Protein AF-A0A7I7Q7R9-F1 (afdb_monomer_lite)

pLDDT: mean 89.68, std 10.27, range [56.97, 98.12]

Secondary structure (DSSP, 8-state):
--SS--HHHHHHHHHHHHHHHHHHHHHHHHHHHHHHHHHHHHH-S--HHHHHHHHHHHHHHHHHHHHHHHHHHHHHHHHHHHHHHHHHHHHTT-

Sequence (94 aa):
MRRDPSPILRKHAELGDTMIYFAVALLIVAVALLILGLAERRSGSSRRPLSVPVAIVAVVVAVATMIQIYRVGDTGAQSVWGNEITHLKQANSK

Radius of gyration: 20.99 Å; chains: 1; bounding box: 38×35×61 Å

Foldseek 3Di:
DPPDQDPLVVQLVVLVVCLVVLVVQLVVLVVVVVVQVVCCVVPVDDPVVVVVVSVVSNVVSVVVNVVSVVSSVVSVCCSVCVVVVVVVVVVVVD

Structure (mmCIF, N/CA/C/O backbone):
data_AF-A0A7I7Q7R9-F1
#
_entry.id   AF-A0A7I7Q7R9-F1
#
loop_
_atom_site.group_PDB
_atom_site.id
_atom_site.type_symbol
_atom_site.label_atom_id
_atom_site.label_alt_id
_atom_site.label_comp_id
_atom_site.label_asym_id
_atom_site.label_entity_id
_atom_site.label_seq_id
_atom_site.pdbx_PDB_ins_code
_atom_site.Cartn_x
_atom_site.Cartn_y
_atom_site.Cartn_z
_atom_site.occupancy
_atom_si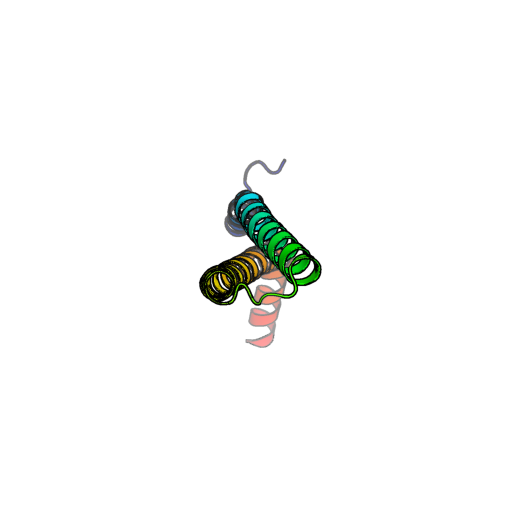te.B_iso_or_equiv
_atom_site.auth_seq_id
_atom_site.auth_comp_id
_atom_site.auth_asym_id
_atom_site.auth_atom_id
_atom_site.pdbx_PDB_model_num
ATOM 1 N N . MET A 1 1 ? 21.254 11.585 -15.681 1.00 56.97 1 MET A N 1
ATOM 2 C CA . MET A 1 1 ? 19.930 10.968 -15.931 1.00 56.97 1 MET A CA 1
ATOM 3 C C . MET A 1 1 ? 19.902 10.413 -17.349 1.00 56.97 1 MET A C 1
ATOM 5 O O . MET A 1 1 ? 20.320 11.125 -18.257 1.00 56.97 1 MET A O 1
ATOM 9 N N . ARG A 1 2 ? 19.470 9.157 -17.554 1.00 65.88 2 ARG A N 1
ATOM 10 C CA . ARG A 1 2 ? 19.180 8.639 -18.907 1.00 65.88 2 ARG A CA 1
ATOM 11 C C . ARG A 1 2 ? 18.081 9.508 -19.521 1.00 65.88 2 ARG A C 1
ATOM 13 O O . ARG A 1 2 ? 17.088 9.759 -18.850 1.00 65.88 2 ARG A O 1
ATOM 20 N N . ARG A 1 3 ? 18.274 9.967 -20.760 1.00 73.69 3 ARG A N 1
ATOM 21 C CA . ARG A 1 3 ? 17.294 10.819 -21.456 1.00 73.69 3 ARG A CA 1
ATOM 22 C C . ARG A 1 3 ? 16.035 10.047 -21.869 1.00 73.69 3 ARG A C 1
ATOM 24 O O . ARG A 1 3 ? 14.963 10.626 -21.835 1.00 73.69 3 ARG A O 1
ATOM 31 N N . ASP A 1 4 ? 16.166 8.739 -22.105 1.00 83.50 4 ASP A N 1
ATOM 32 C CA . ASP A 1 4 ? 15.049 7.828 -22.373 1.00 83.50 4 ASP A CA 1
ATOM 33 C C . ASP A 1 4 ? 15.137 6.567 -21.498 1.00 83.50 4 ASP A C 1
ATOM 35 O O . ASP A 1 4 ? 15.860 5.616 -21.825 1.00 83.50 4 ASP A O 1
ATOM 39 N N . PRO A 1 5 ? 14.462 6.545 -20.334 1.00 85.06 5 PRO A N 1
ATOM 40 C CA . PRO A 1 5 ? 14.328 5.331 -19.543 1.00 85.06 5 PRO A CA 1
ATOM 41 C C . PRO A 1 5 ? 13.433 4.318 -20.265 1.00 85.06 5 PRO A C 1
ATOM 43 O O . PRO A 1 5 ? 12.411 4.678 -20.863 1.00 85.06 5 PRO A O 1
ATOM 46 N N . SER A 1 6 ? 13.816 3.040 -20.178 1.00 90.88 6 SER A N 1
ATOM 47 C CA . SER A 1 6 ? 13.043 1.936 -20.746 1.00 90.88 6 SER A CA 1
ATOM 48 C C . SER A 1 6 ? 11.622 1.899 -20.158 1.00 90.88 6 SER A C 1
ATOM 50 O O . SER A 1 6 ? 11.418 2.337 -19.019 1.00 90.88 6 SER A O 1
ATOM 52 N N . PRO A 1 7 ? 10.626 1.364 -20.891 1.00 93.06 7 PRO A N 1
ATOM 53 C CA . PRO A 1 7 ? 9.240 1.324 -20.418 1.00 93.06 7 PRO A CA 1
ATOM 54 C C . PRO A 1 7 ? 9.078 0.660 -19.043 1.00 93.06 7 PRO A C 1
ATOM 56 O O . PRO A 1 7 ? 8.347 1.165 -18.195 1.00 93.06 7 PRO A O 1
ATOM 59 N N . ILE A 1 8 ? 9.816 -0.425 -18.786 1.00 94.44 8 ILE A N 1
ATOM 60 C CA . ILE A 1 8 ? 9.766 -1.144 -17.506 1.00 94.44 8 ILE A CA 1
ATOM 61 C C . ILE A 1 8 ? 10.354 -0.327 -16.347 1.00 94.44 8 ILE A C 1
ATOM 63 O O . ILE A 1 8 ? 9.796 -0.322 -15.252 1.00 94.44 8 ILE A O 1
ATOM 67 N N . LEU A 1 9 ? 11.430 0.429 -16.591 1.00 93.50 9 LEU A N 1
ATOM 68 C CA . LEU A 1 9 ? 12.035 1.292 -15.578 1.00 93.50 9 LEU A CA 1
ATOM 69 C C . LEU A 1 9 ? 11.111 2.463 -15.223 1.00 93.50 9 LEU A C 1
ATOM 71 O O . LEU A 1 9 ? 10.969 2.810 -14.054 1.00 93.50 9 LEU A O 1
ATOM 75 N N . ARG A 1 10 ? 10.436 3.036 -16.226 1.00 93.88 10 ARG A N 1
ATOM 76 C CA . ARG A 1 10 ? 9.401 4.057 -16.013 1.00 93.88 10 ARG A CA 1
ATOM 77 C C . ARG A 1 10 ? 8.252 3.504 -15.175 1.00 93.88 10 ARG A C 1
ATOM 79 O O . ARG A 1 10 ? 7.819 4.160 -14.235 1.00 93.88 10 ARG A O 1
ATOM 86 N N . LYS A 1 11 ? 7.828 2.266 -15.453 1.00 95.19 11 LYS A N 1
ATOM 87 C CA . LYS A 1 11 ? 6.769 1.614 -14.683 1.00 95.19 11 LYS A CA 1
ATOM 88 C C . LYS A 1 11 ? 7.148 1.391 -13.220 1.00 95.19 11 LYS A C 1
ATOM 90 O O . LYS A 1 11 ? 6.317 1.615 -12.344 1.00 95.19 11 LYS A O 1
ATOM 95 N N . HIS A 1 12 ? 8.383 0.967 -12.957 1.00 95.19 12 HIS A N 1
ATOM 96 C CA . HIS A 1 12 ? 8.897 0.829 -11.596 1.00 95.19 12 HIS A CA 1
ATOM 97 C C . HIS A 1 12 ? 8.876 2.169 -10.850 1.00 95.19 12 HIS A C 1
ATOM 99 O O . HIS A 1 12 ? 8.384 2.222 -9.727 1.00 95.19 12 HIS A O 1
ATOM 105 N N . ALA A 1 13 ? 9.340 3.249 -11.489 1.00 95.19 13 ALA A N 1
ATOM 106 C CA . ALA A 1 13 ? 9.324 4.585 -10.897 1.00 95.19 13 ALA A CA 1
ATOM 107 C C . ALA A 1 13 ? 7.895 5.053 -10.571 1.00 95.19 13 ALA A C 1
ATOM 109 O O . ALA A 1 13 ? 7.635 5.450 -9.443 1.00 95.19 13 ALA A O 1
ATOM 110 N N . GLU A 1 14 ? 6.945 4.901 -11.500 1.00 94.56 14 GLU A N 1
ATOM 111 C CA . GLU A 1 14 ? 5.533 5.243 -11.263 1.00 94.56 14 GLU A CA 1
ATOM 112 C C . GLU A 1 14 ? 4.923 4.461 -10.091 1.00 94.56 14 GLU A C 1
ATOM 114 O O . GLU A 1 14 ? 4.198 5.013 -9.265 1.00 94.56 14 GLU A O 1
ATOM 119 N N . LEU A 1 15 ? 5.194 3.154 -10.006 1.00 95.44 15 LEU A N 1
ATOM 120 C CA . LEU A 1 15 ? 4.709 2.341 -8.891 1.00 95.44 15 LEU A CA 1
ATOM 121 C C . LEU A 1 15 ? 5.397 2.733 -7.576 1.00 95.44 15 LEU A C 1
ATOM 123 O O . LEU A 1 15 ? 4.736 2.765 -6.536 1.00 95.44 15 LEU A O 1
ATOM 127 N N . GLY A 1 16 ? 6.690 3.055 -7.629 1.00 93.75 16 GLY A N 1
ATOM 128 C CA . GLY A 1 16 ? 7.477 3.551 -6.504 1.00 93.75 16 GLY A CA 1
ATOM 129 C C . GLY A 1 16 ? 6.947 4.877 -5.960 1.00 93.75 16 GLY A C 1
ATOM 130 O O . GLY A 1 16 ? 6.771 4.997 -4.751 1.00 93.75 16 GLY A O 1
ATOM 131 N N . ASP A 1 17 ? 6.576 5.819 -6.827 1.00 96.25 17 ASP A N 1
ATOM 132 C CA . ASP A 1 17 ? 6.005 7.115 -6.429 1.00 96.25 17 ASP A CA 1
ATOM 133 C C . ASP A 1 17 ? 4.713 6.953 -5.619 1.00 96.25 17 ASP A C 1
ATOM 135 O O . ASP A 1 17 ? 4.435 7.719 -4.697 1.00 96.25 17 ASP A O 1
ATOM 139 N N . THR A 1 18 ? 3.933 5.906 -5.900 1.00 96.50 18 THR A N 1
ATOM 140 C CA . THR A 1 18 ? 2.705 5.641 -5.140 1.00 96.50 18 THR A CA 1
ATOM 141 C C . THR A 1 18 ? 2.942 4.985 -3.773 1.00 96.50 18 THR A C 1
ATOM 143 O O . THR A 1 18 ? 2.033 4.993 -2.942 1.00 96.50 18 THR A O 1
ATOM 146 N N . MET A 1 19 ? 4.139 4.448 -3.484 1.00 94.88 19 MET A N 1
ATOM 147 C CA . MET A 1 19 ? 4.414 3.703 -2.241 1.00 94.88 19 MET A CA 1
ATOM 148 C C . MET A 1 19 ? 4.232 4.537 -0.976 1.00 94.88 19 MET A C 1
ATOM 150 O O . MET A 1 19 ? 3.838 3.994 0.057 1.00 94.88 19 MET A O 1
ATOM 154 N N . ILE A 1 20 ? 4.473 5.849 -1.047 1.00 96.88 20 ILE A N 1
ATOM 155 C CA . ILE A 1 20 ? 4.307 6.732 0.111 1.00 96.88 20 ILE A CA 1
ATOM 156 C C . ILE A 1 20 ? 2.863 6.720 0.628 1.00 96.88 20 ILE A C 1
ATOM 158 O O . ILE A 1 20 ? 2.647 6.712 1.837 1.00 96.88 20 ILE A O 1
ATOM 162 N N . TYR A 1 21 ? 1.870 6.620 -0.260 1.00 96.25 21 TYR A N 1
ATOM 163 C CA . TYR A 1 21 ? 0.463 6.564 0.133 1.00 96.25 21 TYR A CA 1
ATOM 164 C C . TYR A 1 21 ? 0.130 5.264 0.874 1.00 96.25 21 TYR A C 1
ATOM 166 O O . TYR A 1 21 ? -0.582 5.298 1.877 1.00 96.25 21 TYR A O 1
ATOM 174 N N . PHE A 1 22 ? 0.693 4.131 0.440 1.00 95.75 22 PHE A N 1
ATOM 175 C CA . PHE A 1 22 ? 0.530 2.849 1.133 1.00 95.75 22 PHE A CA 1
ATOM 176 C C . PHE A 1 22 ? 1.236 2.850 2.493 1.00 95.75 22 PHE A C 1
ATOM 178 O O . PHE A 1 22 ? 0.656 2.401 3.479 1.00 95.75 22 PHE A O 1
ATOM 185 N N . ALA A 1 23 ? 2.446 3.414 2.575 1.00 95.88 23 ALA A N 1
ATOM 186 C CA . ALA A 1 23 ? 3.177 3.548 3.834 1.00 95.88 23 ALA A CA 1
ATOM 187 C C . ALA A 1 23 ? 2.420 4.423 4.847 1.00 95.88 23 ALA A C 1
ATOM 189 O O . ALA A 1 23 ? 2.293 4.048 6.012 1.00 95.88 23 ALA A O 1
ATOM 190 N N . VAL A 1 24 ? 1.862 5.553 4.402 1.00 97.81 24 VAL A N 1
ATOM 191 C CA . VAL A 1 24 ? 1.034 6.431 5.243 1.00 97.81 24 VAL A CA 1
ATOM 192 C C . VAL A 1 24 ? -0.247 5.722 5.686 1.00 97.81 24 VAL A C 1
ATOM 194 O O . VAL A 1 24 ? -0.580 5.765 6.869 1.00 97.81 24 VAL A O 1
ATOM 197 N N . ALA A 1 25 ? -0.946 5.027 4.784 1.00 94.50 25 ALA A N 1
ATOM 198 C CA . ALA A 1 25 ? -2.141 4.260 5.138 1.00 94.50 25 ALA A CA 1
ATOM 199 C C . ALA A 1 25 ? -1.831 3.179 6.189 1.00 94.50 25 ALA A C 1
ATOM 201 O O . ALA A 1 25 ? -2.546 3.057 7.186 1.00 94.50 25 ALA A O 1
ATOM 202 N N . LEU A 1 26 ? -0.735 2.437 6.006 1.00 94.81 26 LEU A N 1
ATOM 203 C CA . LEU A 1 26 ? -0.290 1.418 6.953 1.00 94.81 26 LEU A CA 1
ATOM 204 C C . LEU A 1 26 ? 0.091 2.026 8.310 1.00 94.81 26 LEU A C 1
ATOM 206 O O . LEU A 1 26 ? -0.265 1.471 9.348 1.00 94.81 26 LEU A O 1
ATOM 210 N N . LEU A 1 27 ? 0.758 3.184 8.316 1.00 97.38 27 LEU A N 1
ATOM 211 C CA . LEU A 1 27 ? 1.094 3.909 9.541 1.00 97.38 27 LEU A CA 1
ATOM 212 C C . LEU A 1 27 ? -0.166 4.323 10.311 1.00 97.38 27 LEU A C 1
ATOM 214 O O . LEU A 1 27 ? -0.234 4.108 11.519 1.00 97.38 27 LEU A O 1
ATOM 218 N N . ILE A 1 28 ? -1.175 4.868 9.626 1.00 97.38 28 ILE A N 1
ATOM 219 C CA . ILE A 1 28 ? -2.454 5.249 10.245 1.00 97.38 28 ILE A CA 1
ATOM 220 C C . ILE A 1 28 ? -3.111 4.033 10.907 1.00 97.38 28 ILE A C 1
ATOM 222 O O . ILE A 1 28 ? -3.531 4.111 12.063 1.00 97.38 28 ILE A O 1
ATOM 226 N N . VAL A 1 29 ? -3.154 2.894 10.209 1.00 95.62 29 VAL A N 1
ATOM 227 C CA . VAL A 1 29 ? -3.678 1.634 10.754 1.00 95.62 29 VAL A CA 1
ATOM 228 C C . VAL A 1 29 ? -2.885 1.189 11.985 1.00 95.62 29 VAL A C 1
ATOM 230 O O . VAL A 1 29 ? -3.483 0.852 13.007 1.00 95.62 29 VAL A O 1
ATOM 233 N N . ALA A 1 30 ? -1.553 1.210 11.921 1.00 95.56 30 ALA A N 1
ATOM 234 C CA . ALA A 1 30 ? -0.694 0.814 13.033 1.00 95.56 30 ALA A CA 1
ATOM 235 C C . ALA A 1 30 ? -0.910 1.703 14.269 1.00 95.56 30 ALA A C 1
ATOM 237 O O . ALA A 1 30 ? -1.027 1.193 15.384 1.00 95.56 30 ALA A O 1
ATOM 238 N N . VAL A 1 31 ? -1.036 3.019 14.076 1.00 96.81 31 VAL A N 1
ATOM 239 C CA . VAL A 1 31 ? -1.351 3.972 15.150 1.00 96.81 31 VAL A CA 1
ATOM 240 C C . VAL A 1 31 ? -2.737 3.701 15.737 1.00 96.81 31 VAL A C 1
ATOM 242 O O . VAL A 1 31 ? -2.882 3.680 16.959 1.00 96.81 31 VAL A O 1
ATOM 245 N N . ALA A 1 32 ? -3.749 3.437 14.907 1.00 92.62 32 ALA A N 1
ATOM 246 C CA . ALA A 1 32 ? -5.091 3.100 15.383 1.00 92.62 32 ALA A CA 1
ATOM 247 C C . ALA A 1 32 ? -5.089 1.821 16.240 1.00 92.62 32 ALA A C 1
ATOM 249 O O . ALA A 1 32 ? -5.659 1.809 17.333 1.00 92.62 32 ALA A O 1
ATOM 250 N N . LEU A 1 33 ? -4.395 0.771 15.788 1.00 92.50 33 LEU A N 1
ATOM 251 C CA . LEU A 1 33 ? -4.227 -0.474 16.543 1.00 92.50 33 LEU A CA 1
ATOM 252 C C . LEU A 1 33 ? -3.474 -0.250 17.860 1.00 92.50 33 LEU A C 1
ATOM 254 O O . LEU A 1 33 ? -3.870 -0.796 18.890 1.00 92.50 33 LEU A O 1
ATOM 258 N N . LEU A 1 34 ? -2.431 0.587 17.856 1.00 94.38 34 LEU A N 1
ATOM 259 C CA . LEU A 1 34 ? -1.693 0.949 19.064 1.00 94.38 34 LEU A CA 1
ATOM 260 C C . LEU A 1 34 ? -2.598 1.660 20.079 1.00 94.38 34 LEU A C 1
ATOM 262 O O . LEU A 1 34 ? -2.617 1.284 21.250 1.00 94.38 34 LEU A O 1
ATOM 266 N N . ILE A 1 35 ? -3.381 2.651 19.640 1.00 91.75 35 ILE A N 1
ATOM 267 C CA . ILE A 1 35 ? -4.318 3.386 20.502 1.00 91.75 35 ILE A CA 1
ATOM 268 C C . ILE A 1 35 ? -5.367 2.439 21.093 1.00 91.75 35 ILE A C 1
ATOM 270 O O . ILE A 1 35 ? -5.621 2.496 22.298 1.00 91.75 35 ILE A O 1
ATOM 274 N N . LEU A 1 36 ? -5.954 1.554 20.278 1.00 89.62 36 LEU A N 1
ATOM 275 C CA . LEU A 1 36 ? -6.915 0.554 20.754 1.00 89.62 36 LEU A CA 1
ATOM 276 C C . LEU A 1 36 ? -6.285 -0.372 21.798 1.00 89.62 36 LEU A C 1
ATOM 278 O O . LEU A 1 36 ? -6.840 -0.523 22.886 1.00 89.62 36 LEU A O 1
ATOM 282 N N . GLY A 1 37 ? -5.098 -0.915 21.517 1.00 88.25 37 GLY A N 1
ATOM 283 C CA . GLY A 1 37 ? -4.392 -1.804 22.439 1.00 88.25 37 GLY A CA 1
ATOM 284 C C . GLY A 1 37 ? -4.021 -1.129 23.764 1.00 88.25 37 GLY A C 1
ATOM 285 O O . GLY A 1 37 ? -4.111 -1.749 24.824 1.00 88.25 37 GLY A O 1
ATOM 286 N N . LEU A 1 38 ? -3.645 0.153 23.741 1.00 90.38 38 LEU A N 1
ATOM 287 C CA . LEU A 1 38 ? -3.381 0.930 24.957 1.00 90.38 38 LEU A CA 1
ATOM 288 C C . LEU A 1 38 ? -4.668 1.240 25.739 1.00 90.38 38 LEU A C 1
ATOM 290 O O . LEU A 1 38 ? -4.675 1.170 26.970 1.00 90.38 38 LEU A O 1
ATOM 294 N N . ALA A 1 39 ? -5.765 1.556 25.048 1.00 86.81 39 ALA A N 1
ATOM 295 C CA . ALA A 1 39 ? -7.052 1.837 25.677 1.00 86.81 39 ALA A CA 1
ATOM 296 C C . ALA A 1 39 ? -7.655 0.597 26.357 1.00 86.81 39 ALA A C 1
ATOM 298 O O . ALA A 1 39 ? -8.175 0.705 27.469 1.00 86.81 39 ALA A O 1
ATOM 299 N N . GLU A 1 40 ? -7.554 -0.575 25.725 1.00 85.31 40 GLU A N 1
ATOM 300 C CA . GLU A 1 40 ? -7.999 -1.854 26.293 1.00 85.31 40 GLU A CA 1
ATOM 301 C C . GLU A 1 40 ? -7.244 -2.187 27.587 1.00 85.31 40 GLU A C 1
ATOM 303 O O . GLU A 1 40 ? -7.870 -2.505 28.600 1.00 85.31 40 GLU A O 1
ATOM 308 N N . ARG A 1 41 ? -5.914 -2.006 27.596 1.00 83.44 41 ARG A N 1
ATOM 309 C CA . ARG A 1 41 ? -5.069 -2.210 28.789 1.00 83.44 41 ARG A CA 1
ATOM 310 C C . ARG A 1 41 ? -5.453 -1.299 29.954 1.00 83.44 41 ARG A C 1
ATOM 312 O O . ARG A 1 41 ? -5.392 -1.726 31.101 1.00 83.44 41 ARG A O 1
ATOM 319 N N . ARG A 1 42 ? -5.834 -0.047 29.673 1.00 83.06 42 ARG A N 1
ATOM 320 C CA . ARG A 1 42 ? -6.172 0.952 30.702 1.00 83.06 42 ARG A CA 1
ATOM 321 C C . ARG A 1 42 ? -7.593 0.805 31.250 1.00 83.06 42 ARG A C 1
ATOM 323 O O . ARG A 1 42 ? -7.828 1.138 32.404 1.00 83.06 42 ARG A O 1
ATOM 330 N N . SER A 1 43 ? -8.544 0.370 30.424 1.00 77.00 43 SER A N 1
ATOM 331 C CA . SER A 1 43 ? -9.968 0.376 30.778 1.00 77.00 43 SER A CA 1
ATOM 332 C C . SER A 1 43 ? -10.456 -0.919 31.427 1.00 77.00 43 SER A C 1
ATOM 334 O O . SER A 1 43 ? -11.543 -0.899 31.998 1.00 77.00 43 SER A O 1
ATOM 336 N N . GLY A 1 44 ? -9.758 -2.050 31.257 1.00 65.62 44 GLY A N 1
ATOM 337 C CA . GLY A 1 44 ? -10.229 -3.378 31.692 1.00 65.62 44 GLY A CA 1
ATOM 338 C C . GLY A 1 44 ? -11.525 -3.865 31.014 1.00 65.62 44 GLY A C 1
ATOM 339 O O . GLY A 1 44 ? -11.932 -5.006 31.206 1.00 65.62 44 GLY A O 1
ATOM 340 N N . SER A 1 45 ? -12.166 -3.018 30.201 1.00 62.47 45 SER A N 1
ATOM 341 C CA . SER A 1 45 ? -13.401 -3.279 29.469 1.00 62.47 45 SER A CA 1
ATOM 342 C C . SER A 1 45 ? -13.093 -3.497 27.991 1.00 62.47 45 SER A C 1
ATOM 344 O O . SER A 1 45 ? -12.343 -2.740 27.369 1.00 62.47 45 SER A O 1
ATOM 346 N N . SER A 1 46 ? -13.676 -4.552 27.426 1.00 61.84 46 SER A N 1
ATOM 347 C CA . SER A 1 46 ? -13.448 -4.962 26.045 1.00 61.84 46 SER A CA 1
ATOM 348 C C . SER A 1 46 ? -14.203 -4.035 25.086 1.00 61.84 46 SER A C 1
ATOM 350 O O . SER A 1 46 ? -15.420 -4.143 24.939 1.00 61.84 46 SER A O 1
ATOM 352 N N . ARG A 1 47 ? -13.493 -3.139 24.381 1.00 64.69 47 ARG A N 1
ATOM 353 C CA . ARG A 1 47 ? -14.059 -2.262 23.329 1.00 64.69 47 ARG A CA 1
ATOM 354 C C . ARG A 1 47 ? -14.334 -3.010 22.007 1.00 64.69 47 ARG A C 1
ATOM 356 O O . ARG A 1 47 ? -14.181 -2.451 20.922 1.00 64.69 47 ARG A O 1
ATOM 363 N N . ARG A 1 48 ? -14.804 -4.261 22.103 1.00 61.16 48 ARG A N 1
ATOM 364 C CA . ARG A 1 48 ? -15.114 -5.188 20.995 1.00 61.16 48 ARG A CA 1
ATOM 365 C C . ARG A 1 48 ? -15.864 -4.593 19.791 1.00 61.16 48 ARG A C 1
ATOM 367 O O . ARG A 1 48 ? -15.502 -4.958 18.677 1.00 61.16 48 ARG A O 1
ATOM 374 N N . PRO A 1 49 ? -16.869 -3.703 19.928 1.00 63.66 49 PRO A N 1
ATOM 375 C CA . PRO A 1 49 ? -17.557 -3.188 18.742 1.00 63.66 49 PRO A CA 1
ATOM 376 C C . PRO A 1 49 ? -16.671 -2.299 17.853 1.00 63.66 49 PRO A C 1
ATOM 378 O O . PRO A 1 49 ? -16.911 -2.226 16.652 1.00 63.66 49 PRO A O 1
ATOM 381 N N . LEU A 1 50 ? -15.629 -1.657 18.400 1.00 71.94 50 LEU A N 1
ATOM 382 C CA . LEU A 1 50 ? -14.734 -0.783 17.630 1.00 71.94 50 LEU A CA 1
ATOM 383 C C . LEU A 1 50 ? -13.538 -1.539 17.024 1.00 71.94 50 LEU A C 1
ATOM 385 O O . LEU A 1 50 ? -12.949 -1.074 16.051 1.00 71.94 50 LEU A O 1
ATOM 389 N N . SER A 1 51 ? -13.185 -2.711 17.561 1.00 77.31 51 SER A N 1
ATOM 390 C CA . SER A 1 51 ? -12.024 -3.480 17.098 1.00 77.31 51 SER A CA 1
ATOM 391 C C . SER A 1 51 ? -12.278 -4.239 15.793 1.00 77.31 51 SER A C 1
ATOM 393 O O . SER A 1 51 ? -11.369 -4.337 14.973 1.00 77.31 51 SER A O 1
ATOM 395 N N . VAL A 1 52 ? -13.505 -4.715 15.549 1.00 87.19 52 VAL A N 1
ATOM 396 C CA . VAL A 1 52 ? -13.867 -5.437 14.312 1.00 87.19 52 VAL A CA 1
ATOM 397 C C . VAL A 1 52 ? -13.647 -4.600 13.042 1.00 87.19 52 VAL A C 1
ATOM 399 O O . VAL A 1 52 ? -12.908 -5.057 12.168 1.00 87.19 52 VAL A O 1
ATOM 402 N N . PRO A 1 53 ? -14.215 -3.385 12.896 1.00 90.25 53 PRO A N 1
ATOM 403 C CA . PRO A 1 53 ? -14.005 -2.595 11.683 1.00 90.25 53 PRO A CA 1
ATOM 404 C C . PRO A 1 53 ? -12.535 -2.205 11.494 1.00 90.25 53 PRO A C 1
ATOM 406 O O . PRO A 1 53 ? -12.033 -2.257 10.374 1.00 90.25 53 PRO A O 1
ATOM 409 N N . VAL A 1 54 ? -11.815 -1.885 12.575 1.00 90.31 54 VAL A N 1
ATOM 410 C CA . VAL A 1 54 ? -10.380 -1.568 12.497 1.00 90.31 54 VAL A CA 1
ATOM 411 C C . VAL A 1 54 ? -9.565 -2.781 12.053 1.00 90.31 54 VAL A C 1
ATOM 413 O O . VAL A 1 54 ? -8.668 -2.630 11.227 1.00 90.31 54 VAL A O 1
ATOM 416 N N . ALA A 1 55 ? -9.902 -3.985 12.521 1.00 89.69 55 ALA A N 1
ATOM 417 C CA . ALA 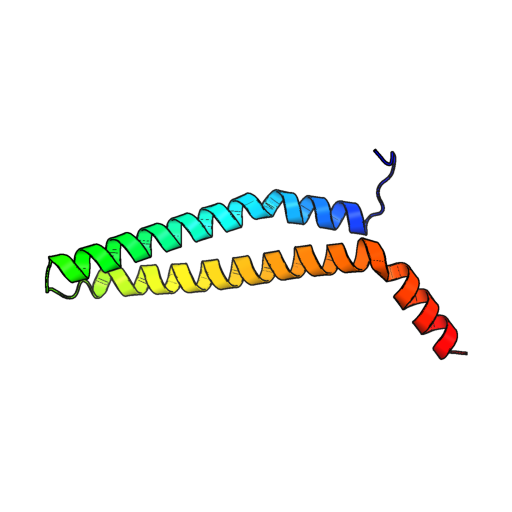A 1 55 ? -9.261 -5.215 12.067 1.00 89.69 55 ALA A CA 1
ATOM 418 C C . ALA A 1 55 ? -9.502 -5.470 10.570 1.00 89.69 55 ALA A C 1
ATOM 420 O O . ALA A 1 55 ? -8.561 -5.798 9.850 1.00 89.69 55 ALA A O 1
ATOM 421 N N . ILE A 1 56 ? -10.729 -5.260 10.079 1.00 94.88 56 ILE A N 1
ATOM 422 C CA . ILE A 1 56 ? -11.049 -5.399 8.649 1.00 94.88 56 ILE A CA 1
ATOM 423 C C . ILE A 1 56 ? -10.229 -4.405 7.818 1.00 94.88 56 ILE A C 1
ATOM 425 O O . ILE A 1 56 ? -9.567 -4.804 6.859 1.00 94.88 56 ILE A O 1
ATOM 429 N N . VAL A 1 57 ? -10.220 -3.125 8.206 1.00 95.50 57 VAL A N 1
ATOM 430 C CA . VAL A 1 57 ? -9.426 -2.087 7.527 1.00 95.50 57 VAL A CA 1
ATOM 431 C C . VAL A 1 57 ? -7.941 -2.445 7.540 1.00 95.50 57 VAL A C 1
ATOM 433 O O . VAL A 1 57 ? -7.275 -2.320 6.514 1.00 95.50 57 VAL A O 1
ATOM 436 N N . ALA A 1 58 ? -7.426 -2.943 8.666 1.00 94.75 58 ALA A N 1
ATOM 437 C CA . ALA A 1 58 ? -6.031 -3.337 8.783 1.00 94.75 58 ALA A CA 1
ATOM 438 C C . ALA A 1 58 ? -5.654 -4.447 7.799 1.00 94.75 58 ALA A C 1
ATOM 440 O O . ALA A 1 58 ? -4.642 -4.330 7.109 1.00 94.75 58 ALA A O 1
ATOM 441 N N . VAL A 1 59 ? -6.485 -5.488 7.688 1.00 96.94 59 VAL A N 1
ATOM 442 C CA . VAL A 1 59 ? -6.263 -6.591 6.743 1.00 96.94 59 VAL A CA 1
ATOM 443 C C . VAL A 1 59 ? -6.283 -6.088 5.301 1.00 96.94 59 VAL A C 1
ATOM 445 O O . VAL A 1 59 ? -5.385 -6.416 4.529 1.00 96.94 59 VAL A O 1
ATOM 448 N N . VAL A 1 60 ? -7.258 -5.251 4.936 1.00 97.75 60 VAL A N 1
ATOM 449 C CA . VAL A 1 60 ? -7.3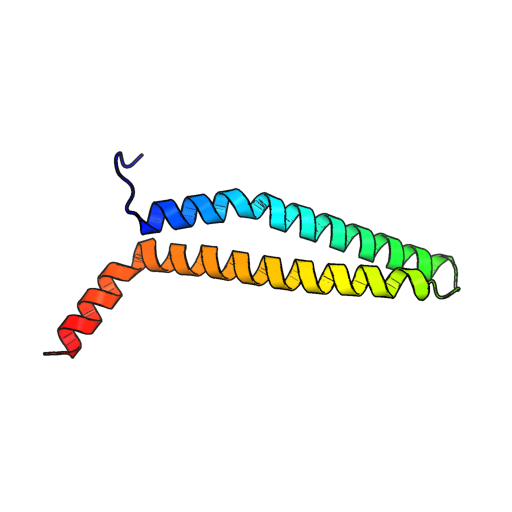63 -4.700 3.575 1.00 97.75 60 VAL A CA 1
ATOM 450 C C . VAL A 1 60 ? -6.136 -3.859 3.221 1.00 97.75 60 VAL A C 1
ATOM 452 O O . VAL A 1 60 ? -5.533 -4.066 2.166 1.00 97.75 60 VAL A O 1
ATOM 455 N N . VAL A 1 61 ? -5.729 -2.945 4.106 1.00 97.25 61 VAL A N 1
ATOM 456 C CA . VAL A 1 61 ? -4.554 -2.086 3.893 1.00 97.25 61 VAL A CA 1
ATOM 457 C C . VAL A 1 61 ? -3.274 -2.918 3.814 1.00 97.25 61 VAL A C 1
ATOM 459 O O . VAL A 1 61 ? -2.438 -2.666 2.945 1.00 97.25 61 VAL A O 1
ATOM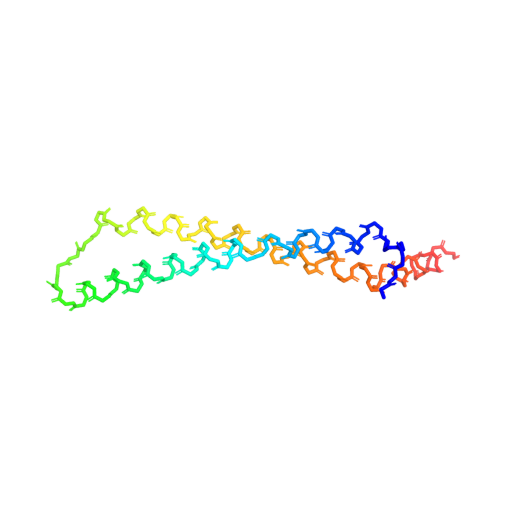 462 N N . ALA A 1 62 ? -3.126 -3.937 4.663 1.00 94.94 62 ALA A N 1
ATOM 463 C CA . ALA A 1 62 ? -1.978 -4.837 4.634 1.00 94.94 62 ALA A CA 1
ATOM 464 C C . ALA A 1 62 ? -1.872 -5.591 3.299 1.00 94.94 62 ALA A C 1
ATOM 466 O O . ALA A 1 62 ? -0.816 -5.570 2.667 1.00 94.94 62 ALA A O 1
ATOM 467 N N . VAL A 1 63 ? -2.969 -6.194 2.827 1.00 98.12 63 VAL A N 1
ATOM 468 C CA . VAL A 1 63 ? -2.999 -6.913 1.542 1.00 98.12 63 VAL A CA 1
ATOM 469 C C . VAL A 1 63 ? -2.692 -5.969 0.380 1.00 98.12 63 VAL A C 1
ATOM 471 O O . VAL A 1 63 ? -1.843 -6.282 -0.455 1.00 98.12 63 VAL A O 1
ATOM 474 N N . ALA A 1 64 ? -3.322 -4.793 0.344 1.00 96.56 64 ALA A N 1
ATOM 475 C CA . ALA A 1 64 ? -3.079 -3.798 -0.698 1.00 96.56 64 ALA A CA 1
ATOM 476 C C . ALA A 1 64 ? -1.607 -3.347 -0.731 1.00 96.56 64 ALA A C 1
ATOM 478 O O . ALA A 1 64 ? -1.004 -3.255 -1.802 1.00 96.56 64 ALA A O 1
ATOM 479 N N . THR A 1 65 ? -1.006 -3.137 0.443 1.00 96.12 65 THR A N 1
ATOM 480 C CA . THR A 1 65 ? 0.408 -2.764 0.580 1.00 96.12 65 THR A CA 1
ATOM 481 C C . THR A 1 65 ? 1.325 -3.884 0.093 1.00 96.12 65 THR A C 1
ATOM 483 O O . THR A 1 65 ? 2.279 -3.623 -0.637 1.00 96.12 65 THR A O 1
ATOM 486 N N . MET A 1 66 ? 1.016 -5.140 0.423 1.00 97.62 66 MET A N 1
ATOM 487 C CA . MET A 1 66 ? 1.802 -6.296 -0.009 1.00 97.62 66 MET A CA 1
ATOM 488 C C . MET A 1 66 ? 1.782 -6.468 -1.533 1.00 97.62 66 MET A C 1
ATOM 490 O O . MET A 1 66 ? 2.828 -6.691 -2.142 1.00 97.62 66 MET A O 1
ATOM 494 N N . ILE A 1 67 ? 0.616 -6.277 -2.161 1.00 98.06 67 ILE A N 1
ATOM 495 C CA . ILE A 1 67 ? 0.483 -6.268 -3.624 1.00 98.06 67 ILE A CA 1
ATOM 496 C C . ILE A 1 67 ? 1.344 -5.158 -4.233 1.00 98.06 67 ILE A C 1
ATOM 498 O O . ILE A 1 67 ? 2.049 -5.397 -5.214 1.00 98.06 67 ILE A O 1
ATOM 502 N N . GLN A 1 68 ? 1.314 -3.949 -3.666 1.00 96.88 68 GLN A N 1
ATOM 503 C CA . GLN A 1 68 ? 2.087 -2.838 -4.211 1.00 96.88 68 GLN A CA 1
ATOM 504 C C . GLN A 1 68 ? 3.598 -3.075 -4.095 1.00 96.88 68 GLN A C 1
ATOM 506 O O . GLN A 1 68 ? 4.312 -2.886 -5.079 1.00 96.88 68 GLN A O 1
ATOM 511 N N . ILE A 1 69 ? 4.073 -3.565 -2.946 1.00 96.62 69 ILE A N 1
ATOM 512 C CA . ILE A 1 69 ? 5.480 -3.940 -2.742 1.00 96.62 69 ILE A CA 1
ATOM 513 C C . ILE A 1 69 ? 5.911 -4.986 -3.771 1.00 96.62 69 ILE A C 1
ATOM 515 O O . ILE A 1 69 ? 6.950 -4.820 -4.411 1.00 96.62 69 ILE A O 1
ATOM 519 N N . TYR A 1 70 ? 5.101 -6.030 -3.975 1.00 97.88 70 TYR A N 1
ATOM 520 C CA . TYR A 1 70 ? 5.385 -7.068 -4.965 1.00 97.88 70 TYR A CA 1
ATOM 521 C C . TYR A 1 70 ? 5.521 -6.485 -6.377 1.00 97.88 70 TYR A C 1
ATOM 523 O O . TYR A 1 70 ? 6.502 -6.761 -7.060 1.00 97.88 70 TYR A O 1
ATOM 531 N N . ARG A 1 71 ? 4.583 -5.629 -6.803 1.00 96.75 71 ARG A N 1
ATOM 532 C CA . ARG A 1 71 ? 4.604 -5.016 -8.143 1.00 96.75 71 ARG A CA 1
ATOM 533 C C . ARG A 1 71 ? 5.814 -4.105 -8.349 1.00 96.75 71 ARG A C 1
ATOM 535 O O . ARG A 1 71 ? 6.433 -4.132 -9.412 1.00 96.75 71 ARG A O 1
ATOM 542 N N . VAL A 1 72 ? 6.155 -3.295 -7.345 1.00 97.12 72 VAL A N 1
ATOM 543 C CA . VAL A 1 72 ? 7.357 -2.446 -7.368 1.00 97.12 72 VAL A CA 1
ATOM 544 C C . VAL A 1 72 ? 8.609 -3.320 -7.471 1.00 97.12 72 VAL A C 1
ATOM 546 O O . VAL A 1 72 ? 9.477 -3.048 -8.298 1.00 97.12 72 VAL A O 1
ATOM 549 N N . GLY A 1 73 ? 8.682 -4.398 -6.688 1.00 96.00 73 GLY A N 1
ATOM 550 C CA . GLY A 1 73 ? 9.809 -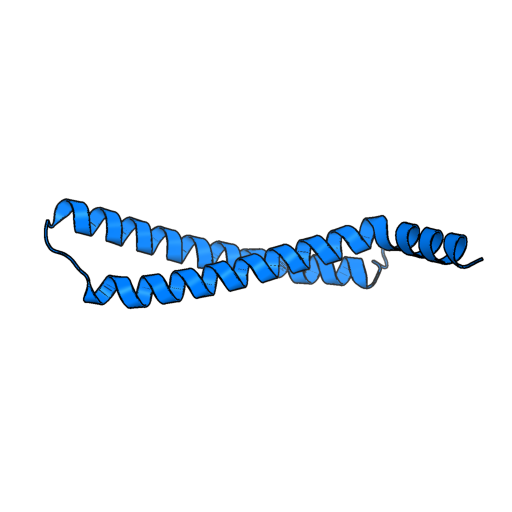5.331 -6.688 1.00 96.00 73 GLY A CA 1
ATOM 551 C C . GLY A 1 73 ? 9.982 -6.075 -8.013 1.00 96.00 73 GLY A C 1
ATOM 552 O O . GLY A 1 73 ? 11.081 -6.090 -8.560 1.00 96.00 73 GLY A O 1
ATOM 553 N N . ASP A 1 74 ? 8.904 -6.636 -8.560 1.00 96.88 74 ASP A N 1
ATOM 554 C CA . ASP A 1 74 ? 8.912 -7.378 -9.826 1.00 96.88 74 ASP A CA 1
ATOM 555 C C . ASP A 1 74 ? 9.340 -6.486 -11.000 1.00 96.88 74 ASP A C 1
ATOM 557 O O . ASP A 1 74 ? 10.277 -6.807 -11.731 1.00 96.88 74 ASP A O 1
ATOM 561 N N . THR A 1 75 ? 8.746 -5.295 -11.122 1.00 96.69 75 THR A N 1
ATOM 562 C CA . THR A 1 75 ? 9.150 -4.326 -12.158 1.00 96.69 75 THR A CA 1
ATOM 563 C C . THR A 1 75 ? 10.592 -3.843 -11.979 1.00 96.69 75 THR A C 1
ATOM 565 O O . THR A 1 75 ? 11.291 -3.618 -12.968 1.00 96.69 75 THR A O 1
ATOM 568 N N . GLY A 1 76 ? 11.073 -3.752 -10.736 1.00 94.19 76 GLY A N 1
ATOM 569 C CA . GLY A 1 76 ? 12.473 -3.468 -10.428 1.00 94.19 76 GLY A CA 1
ATOM 570 C C . GLY A 1 76 ? 13.403 -4.586 -10.902 1.00 94.19 76 GLY A C 1
ATOM 571 O O . GLY A 1 76 ? 14.346 -4.325 -11.650 1.00 94.19 76 GLY A O 1
ATOM 572 N N . ALA A 1 77 ? 13.101 -5.837 -10.548 1.00 95.75 77 ALA A N 1
ATOM 573 C CA . ALA A 1 77 ? 13.870 -7.006 -10.966 1.00 95.75 77 ALA A CA 1
ATOM 574 C C . ALA A 1 77 ? 13.908 -7.146 -12.494 1.00 95.75 77 ALA A C 1
ATOM 576 O O . ALA A 1 77 ? 14.981 -7.328 -13.068 1.00 95.75 77 ALA A O 1
ATOM 577 N N . GLN A 1 78 ? 12.770 -6.973 -13.170 1.00 94.50 78 GLN A N 1
ATOM 578 C CA . GLN A 1 78 ? 12.693 -6.997 -14.631 1.00 94.50 78 GLN A CA 1
ATOM 579 C C . GLN A 1 78 ? 13.514 -5.876 -15.280 1.00 94.50 78 GLN A C 1
ATOM 581 O O . GLN A 1 78 ? 14.128 -6.101 -16.322 1.00 94.50 78 GLN A O 1
ATOM 586 N N . SER A 1 79 ? 13.576 -4.687 -14.667 1.00 93.88 79 SER A N 1
ATOM 587 C CA . SER A 1 79 ? 14.356 -3.565 -15.206 1.00 93.88 79 SER A CA 1
ATOM 588 C C . SER A 1 79 ? 15.867 -3.821 -15.241 1.00 93.88 79 SER A C 1
ATOM 590 O O . SER A 1 79 ? 16.549 -3.280 -16.112 1.00 93.88 79 SER A O 1
ATOM 592 N N . VAL A 1 80 ? 16.376 -4.660 -14.332 1.00 93.62 80 VAL A N 1
ATOM 593 C CA . VAL A 1 80 ? 17.801 -5.006 -14.232 1.00 93.62 80 VAL A CA 1
ATOM 594 C C . VAL A 1 80 ? 18.104 -6.315 -14.964 1.00 93.62 80 VAL A C 1
ATOM 596 O O . VAL A 1 80 ? 19.065 -6.385 -15.725 1.00 93.62 80 VAL A O 1
ATOM 599 N N . TRP A 1 81 ? 17.272 -7.341 -14.768 1.00 94.75 81 TRP A N 1
ATOM 600 C CA . TRP A 1 81 ? 17.576 -8.725 -15.152 1.00 94.75 81 TRP A CA 1
ATOM 601 C C . TRP A 1 81 ? 16.762 -9.257 -16.342 1.00 94.75 81 TRP A C 1
ATOM 603 O O . TRP A 1 81 ? 17.060 -10.338 -16.847 1.00 94.75 81 TRP A O 1
ATOM 613 N N . GLY A 1 82 ? 15.746 -8.534 -16.830 1.00 91.50 82 GLY A N 1
ATOM 614 C CA . GLY A 1 82 ? 14.819 -9.048 -17.852 1.00 91.50 82 GLY A CA 1
ATOM 615 C C . GLY A 1 82 ? 15.482 -9.435 -19.181 1.00 91.50 82 GLY A C 1
ATOM 616 O O . GLY A 1 82 ? 15.083 -10.414 -19.819 1.00 91.50 82 GLY A O 1
ATOM 617 N N . ASN A 1 83 ? 16.534 -8.715 -19.578 1.00 91.12 83 ASN A N 1
ATOM 618 C CA . ASN A 1 83 ? 17.289 -9.016 -20.797 1.00 91.12 83 ASN A CA 1
ATOM 619 C C . ASN A 1 83 ? 18.053 -10.342 -20.682 1.00 91.12 83 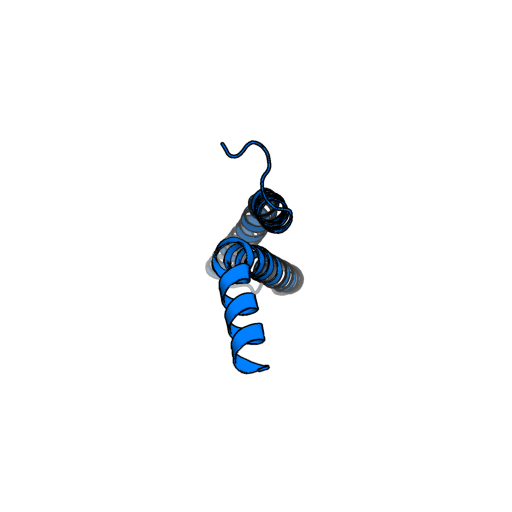ASN A C 1
ATOM 621 O O . ASN A 1 83 ? 18.027 -11.138 -21.618 1.00 91.12 83 ASN A O 1
ATOM 625 N N . GLU A 1 84 ? 18.673 -10.602 -19.529 1.00 90.44 84 GLU A N 1
ATOM 626 C CA . GLU A 1 84 ? 19.430 -11.834 -19.284 1.00 90.44 84 GLU A CA 1
ATOM 627 C C . GLU A 1 84 ? 18.506 -13.054 -19.313 1.00 90.44 84 GLU A C 1
ATOM 629 O O . GLU A 1 84 ? 18.765 -14.024 -20.019 1.00 90.44 84 GLU A O 1
ATOM 634 N N . ILE A 1 85 ? 17.352 -12.972 -18.642 1.00 90.50 85 ILE A N 1
ATOM 635 C CA . ILE A 1 85 ? 16.342 -14.044 -18.657 1.00 90.50 85 ILE A CA 1
ATOM 636 C C . ILE A 1 85 ? 15.873 -14.335 -20.091 1.00 90.50 85 ILE A C 1
ATOM 638 O O . ILE A 1 85 ? 15.701 -15.495 -20.470 1.00 90.50 85 ILE A O 1
ATOM 642 N N . THR A 1 86 ? 15.687 -13.292 -20.906 1.00 91.06 86 THR A N 1
ATOM 643 C CA . THR A 1 86 ? 15.285 -13.439 -22.313 1.00 91.06 86 THR A CA 1
ATOM 644 C C . THR A 1 86 ? 16.369 -14.135 -23.132 1.00 91.06 86 THR A C 1
ATOM 646 O O . THR A 1 86 ? 16.062 -15.051 -23.896 1.00 91.06 86 THR A O 1
ATOM 649 N N . HIS A 1 87 ? 17.629 -13.741 -22.944 1.00 90.38 87 HIS A N 1
ATOM 650 C CA . HIS A 1 87 ? 18.776 -14.346 -23.614 1.00 90.38 87 HIS A CA 1
ATOM 651 C C . HIS A 1 87 ? 18.926 -15.833 -23.253 1.00 90.38 87 HIS A C 1
ATOM 653 O O . HIS A 1 87 ? 19.018 -16.679 -24.143 1.00 90.38 87 HIS A O 1
ATOM 659 N N . LEU A 1 88 ? 18.831 -16.176 -21.964 1.00 91.81 88 LEU A N 1
ATOM 660 C CA . LEU A 1 88 ? 18.875 -17.561 -21.484 1.00 91.81 88 LEU A CA 1
ATOM 661 C C . LEU A 1 88 ? 17.736 -18.411 -22.061 1.00 91.81 88 LEU A C 1
ATOM 663 O O . LEU A 1 88 ? 17.957 -19.540 -22.501 1.00 91.81 88 LEU A O 1
ATOM 667 N N . LYS A 1 89 ? 16.517 -17.862 -22.115 1.00 92.38 89 LYS A N 1
ATOM 668 C CA . LYS A 1 89 ? 15.354 -18.556 -22.683 1.00 92.38 89 LYS A CA 1
ATOM 669 C C . LYS A 1 89 ? 15.529 -18.846 -24.177 1.00 92.38 89 LYS A C 1
ATOM 671 O O . LYS A 1 89 ? 15.102 -19.898 -24.641 1.00 92.38 89 LYS A O 1
ATOM 676 N N . GLN A 1 90 ? 16.159 -17.936 -24.922 1.00 91.12 90 GLN A N 1
ATOM 677 C CA . GLN A 1 90 ? 16.470 -18.133 -26.341 1.00 91.12 90 GLN A CA 1
ATOM 678 C C . GLN A 1 90 ? 17.577 -19.170 -26.552 1.00 91.12 90 GLN A C 1
ATOM 680 O O . GLN A 1 90 ? 17.446 -20.011 -27.437 1.00 91.12 90 GLN A O 1
ATOM 685 N N . ALA A 1 91 ? 18.637 -19.133 -25.740 1.00 90.25 91 ALA A N 1
ATOM 686 C CA . ALA A 1 91 ? 19.745 -20.082 -25.820 1.00 90.25 91 ALA A CA 1
ATOM 687 C C . ALA A 1 91 ? 19.304 -21.525 -25.525 1.00 90.25 91 ALA A C 1
ATOM 689 O O . ALA A 1 91 ? 19.715 -22.433 -26.232 1.00 90.25 91 ALA A O 1
ATOM 690 N N . ASN A 1 92 ? 18.425 -21.727 -24.537 1.00 91.31 92 ASN A N 1
ATOM 691 C CA . ASN A 1 92 ? 17.900 -23.049 -24.170 1.00 91.31 92 ASN A CA 1
ATOM 692 C C . ASN A 1 92 ? 16.819 -23.585 -25.132 1.00 91.31 92 ASN A C 1
ATOM 694 O O . ASN A 1 92 ? 16.397 -24.730 -25.014 1.00 91.31 92 ASN A O 1
ATOM 698 N N . SER A 1 93 ? 16.307 -22.744 -26.035 1.00 84.31 93 SER A N 1
ATOM 699 C CA . SER A 1 93 ? 15.294 -23.129 -27.027 1.00 84.31 93 SER A CA 1
ATOM 700 C C . SER A 1 93 ? 15.899 -23.533 -28.380 1.00 84.31 93 SER A C 1
ATOM 702 O O . SER A 1 93 ? 15.137 -23.824 -29.304 1.00 84.31 93 SER A O 1
ATOM 704 N N . LYS A 1 94 ? 17.231 -23.504 -28.507 1.00 59.78 94 LYS A N 1
ATOM 705 C CA . LYS A 1 94 ? 17.999 -24.009 -29.651 1.00 59.78 94 LYS A CA 1
ATOM 706 C C . LYS A 1 94 ? 18.627 -25.350 -29.304 1.00 59.78 94 LYS A C 1
ATOM 708 O O . LYS A 1 94 ? 18.734 -26.168 -30.239 1.00 59.78 94 LYS A O 1
#

Organism: NCBI:txid470076